Protein AF-A0A971R595-F1 (afdb_monomer_lite)

Structure (mmCIF, N/CA/C/O backbone):
data_AF-A0A971R595-F1
#
_entry.id   AF-A0A971R595-F1
#
loop_
_atom_site.group_PDB
_atom_site.id
_atom_site.type_symbol
_atom_site.label_atom_id
_atom_site.label_alt_id
_atom_site.label_comp_id
_atom_site.label_asym_id
_atom_site.label_entity_id
_atom_site.label_seq_id
_atom_site.pdbx_PDB_ins_code
_atom_site.Cartn_x
_atom_site.Cartn_y
_atom_site.Cartn_z
_atom_site.occupancy
_atom_site.B_iso_or_equiv
_atom_site.auth_seq_id
_atom_site.auth_comp_id
_atom_site.auth_asym_id
_atom_site.auth_atom_id
_atom_site.pdbx_PDB_model_num
ATOM 1 N N . MET A 1 1 ? -8.160 11.676 19.661 1.00 56.72 1 MET A N 1
ATOM 2 C CA . MET A 1 1 ? -8.021 12.496 18.435 1.00 56.72 1 MET A CA 1
ATOM 3 C C . MET A 1 1 ? -9.338 12.434 17.680 1.00 56.72 1 MET A C 1
ATOM 5 O O . MET A 1 1 ? -9.991 11.401 17.758 1.00 56.72 1 MET A O 1
ATOM 9 N N . SER A 1 2 ? -9.765 13.512 17.015 1.00 65.31 2 SER A N 1
ATOM 10 C CA . SER A 1 2 ? -10.946 13.459 16.142 1.00 65.31 2 SER A CA 1
ATOM 11 C C . SER A 1 2 ? -10.647 12.557 14.947 1.00 65.31 2 SER A C 1
ATOM 13 O O . SER A 1 2 ? -9.580 12.691 14.348 1.00 65.31 2 SER A O 1
ATOM 15 N N . ALA A 1 3 ? -11.562 11.652 14.606 1.00 72.38 3 ALA A N 1
ATOM 16 C CA . ALA A 1 3 ? -11.430 10.820 13.415 1.00 72.38 3 ALA A CA 1
ATOM 17 C C . ALA A 1 3 ? -11.305 11.696 12.153 1.00 72.38 3 ALA A C 1
ATOM 19 O O . ALA A 1 3 ? -11.911 12.771 12.084 1.00 72.38 3 ALA A O 1
ATOM 20 N N . PHE A 1 4 ? -10.530 11.248 11.156 1.00 84.38 4 PHE A N 1
ATOM 21 C CA . PHE A 1 4 ? -10.528 11.902 9.846 1.00 84.38 4 PHE A CA 1
ATOM 22 C C . PHE A 1 4 ? -11.950 11.904 9.268 1.00 84.38 4 PHE A C 1
ATOM 24 O O . PHE A 1 4 ? -12.680 10.926 9.455 1.00 84.38 4 PHE A O 1
ATOM 31 N N . PRO A 1 5 ? -12.346 12.955 8.525 1.00 91.81 5 PRO A N 1
ATOM 32 C CA . PRO A 1 5 ? -13.584 12.924 7.764 1.00 91.81 5 PRO A CA 1
ATOM 33 C C . PRO A 1 5 ? -13.628 11.671 6.891 1.00 91.81 5 PRO A C 1
ATOM 35 O O . PRO A 1 5 ? -12.652 11.353 6.208 1.00 91.81 5 PRO A O 1
ATOM 38 N N . SER A 1 6 ? -14.756 10.975 6.900 1.00 93.50 6 SER A N 1
ATOM 39 C CA . SER A 1 6 ? -14.970 9.757 6.128 1.00 93.50 6 SER A CA 1
ATOM 40 C C . SER A 1 6 ? -16.137 9.920 5.159 1.00 93.50 6 SER A C 1
ATOM 42 O O . SER A 1 6 ? -16.874 10.911 5.181 1.00 93.50 6 SER A O 1
ATOM 44 N N . LEU A 1 7 ? -16.255 8.970 4.244 1.00 94.44 7 LEU A N 1
ATOM 45 C CA . LEU A 1 7 ? -17.395 8.805 3.357 1.00 94.44 7 LEU A CA 1
ATOM 46 C C . LEU A 1 7 ? -17.774 7.328 3.329 1.00 94.44 7 LEU A C 1
ATOM 48 O O . LEU A 1 7 ? -16.905 6.469 3.475 1.00 94.44 7 LEU A O 1
ATOM 52 N N . THR A 1 8 ? -19.052 7.042 3.116 1.00 96.19 8 THR A N 1
ATOM 53 C CA . THR A 1 8 ? -19.557 5.673 3.004 1.00 96.19 8 THR A CA 1
ATOM 54 C C . THR A 1 8 ? -20.115 5.469 1.602 1.00 96.19 8 THR A C 1
ATOM 56 O O . THR A 1 8 ? -20.952 6.252 1.159 1.00 96.19 8 THR A O 1
ATOM 59 N N . ILE A 1 9 ? -19.639 4.435 0.907 1.00 93.25 9 ILE A N 1
ATOM 60 C CA . ILE A 1 9 ? -20.123 4.004 -0.413 1.00 93.25 9 ILE A CA 1
ATOM 61 C C . ILE A 1 9 ? -20.521 2.541 -0.281 1.00 93.25 9 ILE A C 1
ATOM 63 O O . ILE A 1 9 ? -19.688 1.734 0.124 1.00 93.25 9 ILE A O 1
ATOM 67 N N . GLU A 1 10 ? -21.776 2.206 -0.592 1.00 94.19 10 GLU A N 1
ATOM 68 C CA . GLU A 1 10 ? -22.277 0.819 -0.595 1.00 94.19 10 GLU A CA 1
ATOM 69 C C . GLU A 1 10 ? -21.894 0.019 0.674 1.00 94.19 10 GLU A C 1
ATOM 71 O O . GLU A 1 10 ? -21.490 -1.138 0.615 1.00 94.19 10 GLU A O 1
ATOM 76 N N . GLY A 1 11 ? -21.963 0.659 1.849 1.00 94.06 11 GLY A N 1
ATOM 77 C CA . GLY A 1 11 ? -21.644 0.034 3.142 1.00 94.06 11 GLY A CA 1
ATOM 78 C C . GLY A 1 11 ? -20.160 0.007 3.532 1.00 94.06 11 GLY A C 1
ATOM 79 O O . GLY A 1 11 ? -19.839 -0.400 4.647 1.00 94.06 11 GLY A O 1
ATOM 80 N N . VAL A 1 12 ? -19.251 0.490 2.681 1.00 94.06 12 VAL A N 1
ATOM 81 C CA . VAL A 1 12 ? -17.818 0.608 2.989 1.00 94.06 12 VAL A CA 1
ATOM 82 C C . VAL A 1 12 ? -17.491 2.042 3.393 1.00 94.06 12 VAL A C 1
ATOM 84 O O . VAL A 1 12 ? -17.644 2.972 2.601 1.00 94.06 12 VAL A O 1
ATOM 87 N N . THR A 1 13 ? -17.022 2.233 4.628 1.00 94.69 13 THR A N 1
ATOM 88 C CA . THR A 1 13 ? -16.602 3.547 5.140 1.00 94.69 13 THR A CA 1
ATOM 89 C C . THR A 1 13 ? -15.106 3.745 4.937 1.00 94.69 13 THR A C 1
ATOM 91 O O . THR A 1 13 ? -14.298 2.987 5.468 1.00 94.69 13 THR A O 1
ATOM 94 N N . ILE A 1 14 ? -14.732 4.795 4.210 1.00 95.19 14 ILE A N 1
ATOM 95 C CA . ILE A 1 14 ? -13.352 5.118 3.836 1.00 95.19 14 ILE A CA 1
ATOM 96 C C . ILE A 1 14 ? -13.003 6.516 4.355 1.00 95.19 14 ILE A C 1
ATOM 98 O O . ILE A 1 14 ? -13.789 7.456 4.214 1.00 95.19 14 ILE A O 1
ATOM 102 N N . SER A 1 15 ? -11.824 6.677 4.955 1.00 95.12 15 SER A N 1
ATOM 103 C CA . SER A 1 15 ? -11.280 7.988 5.307 1.00 95.12 15 SER A CA 1
ATOM 104 C C . SER A 1 15 ? -11.015 8.810 4.042 1.00 95.12 15 SER A C 1
ATOM 106 O O . SER A 1 15 ? -10.466 8.311 3.065 1.00 95.12 15 SER A O 1
ATOM 108 N N . ARG A 1 16 ? -11.350 10.107 4.050 1.00 93.25 16 ARG A N 1
ATOM 109 C CA . ARG A 1 16 ? -11.109 11.005 2.901 1.00 93.25 16 ARG A CA 1
ATOM 110 C C . ARG A 1 16 ? -9.625 11.190 2.567 1.00 93.25 16 ARG A C 1
ATOM 112 O O . ARG A 1 16 ? -9.300 11.683 1.492 1.00 93.25 16 ARG A O 1
ATOM 119 N N . VAL A 1 17 ? -8.741 10.801 3.482 1.00 94.38 17 VAL A N 1
ATOM 120 C CA . VAL A 1 17 ? -7.307 10.630 3.244 1.00 94.38 17 VAL A CA 1
ATOM 121 C C . VAL A 1 17 ? -7.029 9.136 3.133 1.00 94.38 17 VAL A C 1
ATOM 123 O O . VAL A 1 17 ? -7.457 8.376 3.997 1.00 94.38 17 VAL A O 1
ATOM 126 N N . ILE A 1 18 ? -6.295 8.725 2.101 1.00 95.44 18 ILE A N 1
ATOM 127 C CA . ILE A 1 18 ? -5.872 7.337 1.875 1.00 95.44 18 ILE A CA 1
ATOM 128 C C . ILE A 1 18 ? -4.346 7.274 1.805 1.00 95.44 18 ILE A C 1
ATOM 130 O O . ILE A 1 18 ? -3.701 8.207 1.323 1.00 95.44 18 ILE A O 1
ATOM 134 N N . CYS A 1 19 ? -3.753 6.184 2.284 1.00 96.94 19 CYS A N 1
ATOM 135 C CA . CYS A 1 19 ? -2.312 5.978 2.177 1.00 96.94 19 CYS A CA 1
ATOM 136 C C . CYS A 1 19 ? -1.956 5.474 0.768 1.00 96.94 19 CYS A C 1
ATOM 138 O O . CYS A 1 19 ? -2.491 4.462 0.322 1.00 96.94 19 CYS A O 1
ATOM 140 N N . GLY A 1 20 ? -1.070 6.164 0.050 1.00 96.00 20 GLY A N 1
ATOM 141 C CA . GLY A 1 20 ? -0.569 5.711 -1.254 1.00 96.00 20 GLY A CA 1
ATOM 142 C C . GLY A 1 20 ? 0.661 4.807 -1.126 1.00 96.00 20 GLY A C 1
ATOM 143 O O . GLY A 1 20 ? 1.450 4.956 -0.195 1.00 96.00 20 GLY A O 1
ATOM 144 N N . THR A 1 21 ? 0.867 3.899 -2.085 1.00 96.12 21 THR A N 1
ATOM 145 C CA . THR A 1 21 ? 1.908 2.857 -1.974 1.00 96.12 21 THR A CA 1
ATOM 146 C C . THR A 1 21 ? 3.132 3.038 -2.869 1.00 96.12 21 THR A C 1
ATOM 148 O O . THR A 1 21 ? 4.087 2.285 -2.710 1.00 96.12 21 THR A O 1
ATOM 151 N N . ASN A 1 22 ? 3.167 4.004 -3.792 1.00 94.31 22 ASN A N 1
ATOM 152 C CA . ASN A 1 22 ? 4.254 4.094 -4.785 1.00 94.31 22 ASN A CA 1
ATOM 153 C C . ASN A 1 22 ? 5.648 4.167 -4.146 1.00 94.31 22 ASN A C 1
ATOM 155 O O . ASN A 1 22 ? 6.507 3.336 -4.434 1.00 94.31 22 ASN A O 1
ATOM 159 N N . ALA A 1 23 ? 5.853 5.100 -3.212 1.00 92.50 23 ALA A N 1
ATOM 160 C CA . ALA A 1 23 ? 7.131 5.240 -2.515 1.00 92.50 23 ALA A CA 1
ATOM 161 C C . ALA A 1 23 ? 7.491 4.003 -1.669 1.00 92.50 23 ALA A C 1
ATOM 163 O O . ALA A 1 23 ? 8.667 3.680 -1.528 1.00 92.50 23 ALA A O 1
ATOM 164 N N . LEU A 1 24 ? 6.482 3.304 -1.142 1.00 96.75 24 LEU A N 1
ATOM 165 C CA . LEU A 1 24 ? 6.641 2.122 -0.292 1.00 96.75 24 LEU A CA 1
ATOM 166 C C . LEU A 1 24 ? 6.975 0.862 -1.104 1.00 96.75 24 LEU A C 1
ATOM 168 O O . LEU A 1 24 ? 7.639 -0.034 -0.601 1.00 96.75 24 LEU A O 1
ATOM 172 N N . LEU A 1 25 ? 6.539 0.799 -2.363 1.00 95.69 25 LEU A N 1
ATOM 173 C CA . LEU A 1 25 ? 6.798 -0.316 -3.281 1.00 95.69 25 LEU A CA 1
ATOM 174 C C . LEU A 1 25 ? 7.994 -0.058 -4.216 1.00 95.69 25 LEU A C 1
ATOM 176 O 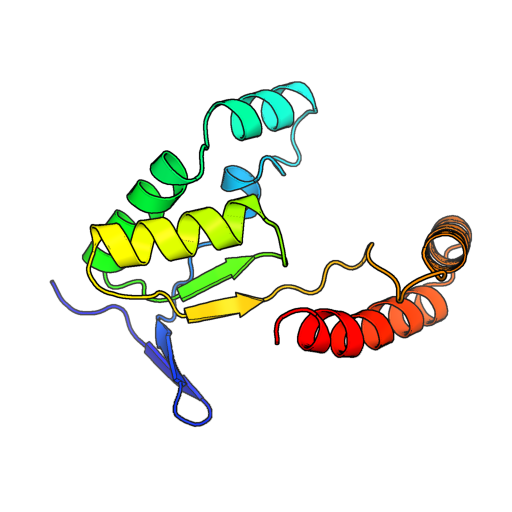O . LEU A 1 25 ? 8.322 -0.886 -5.064 1.00 95.69 25 LEU A O 1
ATOM 180 N N . GLY A 1 26 ? 8.676 1.079 -4.052 1.00 95.06 26 GLY A N 1
ATOM 181 C CA . GLY A 1 26 ? 9.849 1.447 -4.842 1.00 95.06 26 GLY A CA 1
ATOM 182 C C . GLY A 1 26 ? 9.538 1.917 -6.260 1.00 95.06 26 GLY A C 1
ATOM 183 O O . GLY A 1 26 ? 10.322 1.671 -7.172 1.00 95.06 26 GLY A O 1
ATOM 184 N N . TYR A 1 27 ? 8.414 2.612 -6.425 1.00 93.19 27 TYR A N 1
ATOM 185 C CA . TYR A 1 27 ? 8.085 3.420 -7.597 1.00 93.19 27 TYR A CA 1
ATOM 186 C C . TYR A 1 27 ? 8.348 4.895 -7.266 1.00 93.19 27 TYR A C 1
ATOM 188 O O . TYR A 1 27 ? 7.426 5.667 -7.001 1.00 93.19 27 TYR A O 1
ATOM 196 N N . SER A 1 28 ? 9.621 5.290 -7.188 1.00 91.44 28 SER A N 1
ATOM 197 C CA . SER A 1 28 ? 9.994 6.645 -6.762 1.00 91.44 28 SER A CA 1
ATOM 198 C C . SER A 1 28 ? 9.752 7.706 -7.834 1.00 91.44 28 SER A C 1
ATOM 200 O O . SER A 1 28 ? 9.602 8.873 -7.487 1.00 91.44 28 SER A O 1
ATOM 202 N N . HIS A 1 29 ? 9.739 7.317 -9.116 1.00 89.81 29 HIS A N 1
ATOM 203 C CA . HIS A 1 29 ? 9.721 8.222 -10.277 1.00 89.81 29 HIS A CA 1
ATOM 204 C C . HIS A 1 29 ? 10.904 9.209 -10.326 1.00 89.81 29 HIS A C 1
ATOM 206 O O . HIS A 1 29 ? 10.831 10.235 -10.996 1.00 89.81 29 HIS A O 1
ATOM 212 N N . VAL A 1 30 ? 11.999 8.899 -9.622 1.00 93.44 30 VAL A N 1
ATOM 213 C CA . VAL A 1 30 ? 13.213 9.728 -9.590 1.00 93.44 30 VAL A CA 1
ATOM 214 C C . VAL A 1 30 ? 14.376 9.017 -10.272 1.00 93.44 30 VAL A C 1
ATOM 216 O O . VAL A 1 30 ? 14.967 9.558 -11.200 1.00 93.44 30 VAL A O 1
ATOM 219 N N . SER A 1 31 ? 14.741 7.818 -9.809 1.00 95.06 31 SER A N 1
ATOM 220 C CA . SER A 1 31 ? 15.846 7.045 -10.384 1.00 95.06 31 SER A CA 1
ATOM 221 C C . SER A 1 31 ? 15.779 5.570 -9.993 1.00 95.06 31 SER A C 1
ATOM 223 O O . SER A 1 31 ? 15.266 5.221 -8.929 1.00 95.06 31 SER A O 1
ATOM 225 N N . ALA A 1 32 ? 16.401 4.710 -10.805 1.00 95.25 32 ALA A N 1
ATOM 226 C CA . ALA A 1 32 ? 16.495 3.276 -10.528 1.00 95.25 32 ALA A CA 1
ATOM 227 C C . ALA A 1 32 ? 17.198 2.967 -9.192 1.00 95.25 32 ALA A C 1
ATOM 229 O O . ALA A 1 32 ? 16.821 2.029 -8.492 1.00 95.25 32 ALA A O 1
ATOM 230 N N . GLY A 1 33 ? 18.192 3.776 -8.805 1.00 97.62 33 GLY A N 1
ATOM 231 C CA . GLY A 1 33 ? 18.864 3.638 -7.511 1.00 97.62 33 GLY A CA 1
ATOM 232 C C . GLY A 1 33 ? 17.934 3.938 -6.333 1.00 97.62 33 GLY A C 1
ATOM 233 O O . GLY A 1 33 ? 17.935 3.207 -5.345 1.00 97.62 33 GLY A O 1
ATOM 234 N N . ARG A 1 34 ? 17.084 4.968 -6.452 1.00 95.50 34 ARG A N 1
ATOM 235 C CA . ARG A 1 34 ? 16.097 5.306 -5.415 1.00 95.50 34 ARG A CA 1
ATOM 236 C C . ARG A 1 34 ? 14.991 4.258 -5.324 1.00 95.50 34 ARG A C 1
ATOM 238 O O . ARG A 1 34 ? 14.561 3.925 -4.224 1.00 95.50 34 ARG A O 1
ATOM 245 N N . ASP A 1 35 ? 14.582 3.712 -6.462 1.00 95.50 35 ASP A N 1
ATOM 246 C CA . ASP A 1 35 ? 13.640 2.598 -6.538 1.00 95.50 35 ASP A CA 1
ATOM 247 C C . ASP A 1 35 ? 14.192 1.347 -5.836 1.00 95.50 35 ASP A C 1
ATOM 249 O O . ASP A 1 35 ? 13.497 0.725 -5.032 1.00 95.50 35 ASP A O 1
ATOM 253 N N . ALA A 1 36 ? 15.454 0.992 -6.107 1.00 96.75 36 ALA A N 1
ATOM 254 C CA . ALA A 1 36 ? 16.120 -0.153 -5.489 1.00 96.75 36 ALA A CA 1
ATOM 255 C C . ALA A 1 36 ? 16.263 0.025 -3.973 1.00 96.75 36 ALA A C 1
ATOM 257 O O . ALA A 1 36 ? 15.865 -0.860 -3.217 1.00 96.75 36 ALA A O 1
ATOM 258 N N . TRP A 1 37 ? 16.734 1.196 -3.536 1.00 97.50 37 TRP A N 1
ATOM 259 C CA . TRP A 1 37 ? 16.840 1.523 -2.117 1.00 97.50 37 TRP A CA 1
ATOM 260 C C . TRP A 1 37 ? 15.486 1.427 -1.407 1.00 97.50 37 TRP A C 1
ATOM 262 O O . TRP A 1 37 ? 15.390 0.836 -0.335 1.00 97.50 37 TRP A O 1
ATOM 272 N N . ALA A 1 38 ? 14.420 1.962 -2.011 1.00 96.88 38 ALA A N 1
ATOM 273 C CA . ALA A 1 38 ? 13.086 1.906 -1.427 1.00 96.88 38 ALA A CA 1
ATOM 274 C C . ALA A 1 38 ? 12.581 0.461 -1.286 1.00 96.88 38 ALA A C 1
ATOM 276 O O . ALA A 1 38 ? 12.040 0.123 -0.237 1.00 96.88 38 ALA A O 1
ATOM 277 N N . ARG A 1 39 ? 12.807 -0.407 -2.284 1.00 96.00 39 ARG A N 1
ATOM 278 C CA . ARG A 1 39 ? 12.440 -1.835 -2.205 1.00 96.00 39 ARG A CA 1
ATOM 279 C C . ARG A 1 39 ? 13.201 -2.597 -1.121 1.00 96.00 39 ARG A C 1
ATOM 281 O O . ARG A 1 39 ? 12.624 -3.480 -0.493 1.00 96.00 39 ARG A O 1
ATOM 288 N N . GLU A 1 40 ? 14.477 -2.280 -0.917 1.00 97.38 40 GLU A N 1
ATOM 289 C CA . GLU A 1 40 ? 15.296 -2.892 0.135 1.00 97.38 40 GLU A CA 1
ATOM 290 C C . GLU A 1 40 ? 14.894 -2.379 1.525 1.00 97.38 40 GLU A C 1
ATOM 292 O O . GLU A 1 40 ? 14.769 -3.142 2.487 1.00 97.38 40 GLU A O 1
ATOM 297 N N . TYR A 1 41 ? 14.644 -1.074 1.632 1.00 97.88 41 TYR A N 1
ATOM 298 C CA . TYR A 1 41 ? 14.295 -0.441 2.890 1.00 97.88 41 TYR A CA 1
ATOM 299 C C . TYR A 1 41 ? 12.878 -0.809 3.337 1.00 97.88 41 TYR A C 1
ATOM 301 O O . TYR A 1 41 ? 12.705 -1.256 4.470 1.00 97.88 41 TYR A O 1
ATOM 309 N N . PHE A 1 42 ? 11.862 -0.662 2.486 1.00 98.12 42 PHE A N 1
ATOM 310 C CA . PHE A 1 42 ? 10.456 -0.898 2.827 1.00 98.12 42 PHE A CA 1
ATOM 311 C C . PHE A 1 42 ? 10.067 -2.379 2.710 1.00 98.12 42 PHE A C 1
ATOM 313 O O . PHE A 1 42 ? 9.365 -2.813 1.798 1.00 98.12 42 PHE A O 1
ATOM 320 N N . THR A 1 43 ? 10.490 -3.169 3.698 1.00 98.31 43 THR A N 1
ATOM 321 C CA . THR A 1 43 ? 9.962 -4.527 3.908 1.00 98.31 43 THR A CA 1
ATOM 322 C C . THR A 1 43 ? 8.481 -4.488 4.296 1.00 98.31 43 THR A C 1
ATOM 324 O O . THR A 1 43 ? 7.997 -3.465 4.786 1.00 98.31 43 THR A O 1
ATOM 327 N N . ALA A 1 44 ? 7.767 -5.612 4.163 1.00 98.12 44 ALA A N 1
ATOM 328 C CA . ALA A 1 44 ? 6.352 -5.706 4.541 1.00 98.12 44 ALA A CA 1
ATOM 329 C C . ALA A 1 44 ? 6.103 -5.235 5.986 1.00 98.12 44 ALA A C 1
ATOM 331 O O . ALA A 1 44 ? 5.204 -4.441 6.232 1.00 98.12 44 ALA A O 1
ATOM 332 N N . GLN A 1 45 ? 6.979 -5.603 6.926 1.00 98.56 45 GLN A N 1
ATOM 333 C CA . GLN A 1 45 ? 6.896 -5.191 8.333 1.00 98.56 45 GLN A CA 1
ATOM 334 C C . GLN A 1 45 ? 7.117 -3.686 8.520 1.00 98.56 45 GLN A C 1
ATOM 336 O O . GLN A 1 45 ? 6.483 -3.055 9.364 1.00 98.56 45 GLN A O 1
ATOM 341 N N . ARG A 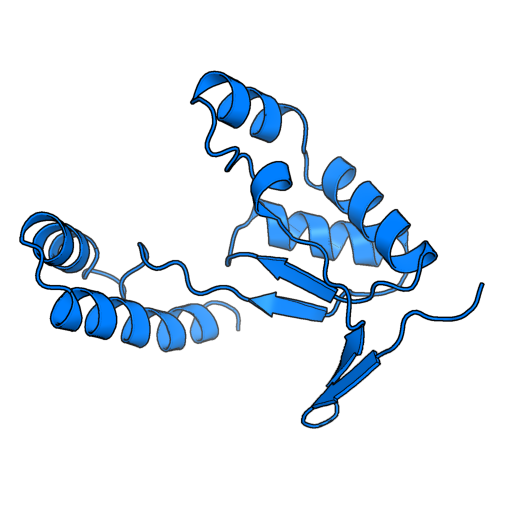1 46 ? 8.020 -3.073 7.746 1.00 98.62 46 ARG A N 1
ATOM 342 C CA . ARG A 1 46 ? 8.237 -1.619 7.800 1.00 98.62 46 ARG A CA 1
ATOM 343 C C . ARG A 1 46 ? 7.056 -0.861 7.213 1.00 98.62 46 ARG A C 1
ATOM 345 O O . ARG A 1 46 ? 6.636 0.124 7.815 1.00 98.62 46 ARG A O 1
ATOM 352 N N . ILE A 1 47 ? 6.510 -1.338 6.097 1.00 98.69 47 ILE A N 1
ATOM 353 C CA . ILE A 1 47 ? 5.282 -0.805 5.500 1.00 98.69 47 ILE A CA 1
ATOM 354 C C . ILE A 1 47 ? 4.129 -0.935 6.501 1.00 98.69 47 ILE A C 1
ATOM 356 O O . ILE A 1 47 ? 3.427 0.042 6.752 1.00 98.69 47 ILE A O 1
ATOM 360 N N . ALA A 1 48 ? 4.003 -2.083 7.165 1.00 98.62 48 ALA A N 1
ATOM 361 C CA . ALA A 1 48 ? 2.949 -2.317 8.137 1.00 98.62 48 ALA A CA 1
ATOM 362 C C . ALA A 1 48 ? 2.988 -1.338 9.318 1.00 98.62 48 ALA A C 1
ATOM 364 O O . ALA A 1 48 ? 1.938 -0.907 9.788 1.00 98.62 48 ALA A O 1
ATOM 365 N N . ARG A 1 49 ? 4.183 -0.919 9.760 1.00 98.56 49 ARG A N 1
ATOM 366 C CA . ARG A 1 49 ? 4.338 0.142 10.773 1.00 98.56 49 ARG A CA 1
ATOM 367 C C . ARG A 1 49 ? 3.900 1.518 10.271 1.00 98.56 49 ARG A C 1
ATOM 369 O O . ARG A 1 49 ? 3.336 2.284 11.046 1.00 98.56 49 ARG A O 1
ATOM 376 N N . VAL A 1 50 ? 4.138 1.836 8.995 1.00 98.38 50 VAL A N 1
ATOM 377 C CA . VAL A 1 50 ? 3.615 3.070 8.376 1.00 98.38 50 VAL A CA 1
ATOM 378 C C . VAL A 1 50 ? 2.088 3.038 8.384 1.00 98.38 50 VAL A C 1
ATOM 380 O O . VAL A 1 50 ? 1.455 3.986 8.840 1.00 98.38 50 VAL A O 1
ATOM 383 N N . PHE A 1 51 ? 1.500 1.927 7.952 1.00 98.44 51 PHE A N 1
ATOM 384 C CA . PHE A 1 51 ? 0.053 1.726 7.926 1.00 98.44 51 PHE A CA 1
ATOM 385 C C . PHE A 1 51 ? -0.581 1.741 9.319 1.00 98.44 51 PHE A C 1
ATOM 387 O O . PHE A 1 51 ? -1.602 2.394 9.509 1.00 98.44 51 PHE A O 1
ATOM 394 N N . ALA A 1 52 ? 0.047 1.115 10.314 1.00 98.12 52 ALA A N 1
ATOM 395 C CA . ALA A 1 52 ? -0.402 1.188 11.701 1.00 98.12 52 ALA A CA 1
ATOM 396 C C . ALA A 1 52 ? -0.416 2.634 12.206 1.00 98.12 52 ALA A C 1
ATOM 398 O O . ALA A 1 52 ? -1.408 3.084 12.776 1.00 98.12 52 ALA A O 1
ATOM 399 N N . ARG A 1 53 ? 0.630 3.411 11.896 1.00 97.31 53 ARG A N 1
ATOM 400 C CA . ARG A 1 53 ? 0.648 4.836 12.229 1.00 97.31 53 ARG A CA 1
ATOM 401 C C . ARG A 1 53 ? -0.446 5.617 11.496 1.00 97.31 53 ARG A C 1
ATOM 403 O O . ARG A 1 53 ? -1.032 6.525 12.075 1.00 97.31 53 ARG A O 1
ATOM 410 N N . CYS A 1 54 ? -0.754 5.272 10.247 1.00 96.12 54 CYS A N 1
ATOM 411 C CA . CYS A 1 54 ? -1.898 5.836 9.530 1.00 96.12 54 CYS A CA 1
ATOM 412 C C . CYS A 1 54 ? -3.225 5.534 10.251 1.00 96.12 54 CYS A C 1
ATOM 414 O O . CYS A 1 54 ? -4.011 6.460 10.455 1.00 96.12 54 CYS A O 1
ATOM 416 N N . GLN A 1 55 ? -3.444 4.295 10.704 1.00 95.62 55 GLN A N 1
ATOM 417 C CA . GLN A 1 55 ? -4.640 3.915 11.469 1.00 95.62 55 GLN A CA 1
ATOM 418 C C . GLN A 1 55 ? -4.754 4.678 12.791 1.00 95.62 55 GLN A C 1
ATOM 420 O O . GLN A 1 55 ? -5.821 5.206 13.093 1.00 95.62 55 GLN A O 1
ATOM 425 N N . GLU A 1 56 ? -3.654 4.824 13.537 1.00 94.69 56 GLU A N 1
ATOM 426 C CA . GLU A 1 56 ? -3.612 5.629 14.769 1.00 94.69 56 GLU A CA 1
ATOM 427 C C . GLU A 1 56 ? -4.028 7.089 14.531 1.00 94.69 56 GLU A C 1
ATOM 429 O O . GLU A 1 56 ? -4.625 7.726 15.400 1.00 94.69 56 GLU A O 1
ATOM 434 N N . LEU A 1 57 ? -3.723 7.626 13.346 1.00 93.25 57 LEU A N 1
ATOM 435 C CA . LEU A 1 57 ? -4.119 8.971 12.933 1.00 93.25 57 LEU A CA 1
ATOM 436 C C . LEU A 1 57 ? -5.557 9.031 12.386 1.00 93.25 57 LEU A C 1
ATOM 438 O O . LEU A 1 57 ? -6.057 10.127 12.151 1.00 93.25 57 LEU A O 1
ATOM 442 N N . GLY A 1 58 ? -6.233 7.893 12.206 1.00 93.44 58 GLY A N 1
ATOM 443 C CA . GLY A 1 58 ? -7.607 7.787 11.707 1.00 93.44 58 GLY A CA 1
ATOM 444 C C . GLY A 1 58 ? -7.735 7.526 10.201 1.00 93.44 58 GLY A C 1
ATOM 445 O O . GLY A 1 58 ? -8.830 7.666 9.658 1.00 93.44 58 GLY A O 1
ATOM 446 N N . VAL A 1 59 ? -6.643 7.182 9.512 1.00 95.88 59 VAL A N 1
ATOM 447 C CA . VAL A 1 59 ? -6.661 6.751 8.104 1.00 95.88 59 VAL A CA 1
ATOM 448 C C . VAL A 1 59 ? -6.900 5.248 8.053 1.00 95.88 59 VAL A C 1
ATOM 450 O O . VAL A 1 59 ? -6.079 4.476 8.542 1.00 95.88 59 VAL A O 1
ATOM 453 N N . ASN A 1 60 ? -7.999 4.820 7.436 1.00 95.69 60 ASN A N 1
ATOM 454 C CA . ASN A 1 60 ? -8.397 3.410 7.421 1.00 95.69 60 ASN A CA 1
ATOM 455 C C . ASN A 1 60 ? -8.208 2.723 6.064 1.00 95.69 60 ASN A C 1
ATOM 457 O O . ASN A 1 60 ? -8.514 1.538 5.945 1.00 95.69 60 ASN A O 1
ATOM 461 N N . ALA A 1 61 ? -7.727 3.443 5.049 1.00 96.56 61 ALA A N 1
ATOM 462 C CA . ALA A 1 61 ? -7.626 2.927 3.693 1.00 96.56 61 ALA A CA 1
ATOM 463 C C . ALA A 1 61 ? -6.252 3.144 3.058 1.00 96.56 61 ALA A C 1
ATOM 465 O O . ALA A 1 61 ? -5.570 4.145 3.305 1.00 96.56 61 ALA A O 1
ATOM 466 N N . VAL A 1 62 ? -5.876 2.197 2.202 1.00 97.31 62 VAL A N 1
ATOM 467 C CA . VAL A 1 62 ? -4.674 2.224 1.368 1.00 97.31 62 VAL A CA 1
ATOM 468 C C . VAL A 1 62 ? -5.066 2.105 -0.103 1.00 97.31 62 VAL A C 1
ATOM 470 O O . VAL A 1 62 ? -6.032 1.424 -0.437 1.00 97.31 62 VAL A O 1
ATOM 473 N N . MET A 1 63 ? -4.306 2.739 -0.990 1.00 95.62 63 MET A N 1
ATOM 474 C CA . MET A 1 63 ? -4.458 2.625 -2.437 1.00 95.62 63 MET A CA 1
ATOM 475 C C . MET A 1 63 ? -3.172 2.100 -3.058 1.00 95.62 63 MET A C 1
ATOM 477 O O . MET A 1 63 ? -2.111 2.707 -2.899 1.00 95.62 63 MET A O 1
ATOM 481 N N . GLY A 1 64 ? -3.275 0.994 -3.790 1.00 92.31 64 GLY A N 1
ATOM 482 C CA . GLY A 1 64 ? -2.114 0.360 -4.405 1.00 92.31 64 GLY A CA 1
ATOM 483 C C . GLY A 1 64 ? -2.455 -0.834 -5.295 1.00 92.31 64 GLY A C 1
ATOM 484 O O . GLY A 1 64 ? -3.591 -1.312 -5.262 1.00 92.31 64 GLY A O 1
ATOM 485 N N . PRO A 1 65 ? -1.488 -1.311 -6.096 1.00 88.31 65 PRO A N 1
ATOM 486 C CA . PRO A 1 65 ? -1.704 -2.385 -7.059 1.00 88.31 65 PRO A CA 1
ATOM 487 C C . PRO A 1 65 ? -1.764 -3.747 -6.373 1.00 88.31 65 PRO A C 1
ATOM 489 O O . PRO A 1 65 ? -1.270 -3.910 -5.257 1.00 88.31 65 PRO A O 1
ATOM 492 N N . LEU A 1 66 ? -2.284 -4.755 -7.076 1.00 83.75 66 LEU A N 1
ATOM 493 C CA . LEU A 1 66 ? -2.166 -6.153 -6.657 1.00 83.75 66 LEU A CA 1
ATOM 494 C C . LEU A 1 66 ? -0.689 -6.582 -6.677 1.00 83.75 66 LEU A C 1
ATOM 496 O O . LEU A 1 66 ? -0.141 -6.958 -7.714 1.00 83.75 66 LEU A O 1
ATOM 500 N N . HIS A 1 67 ? -0.025 -6.488 -5.529 1.00 85.62 67 HIS A N 1
ATOM 501 C CA . HIS A 1 67 ? 1.408 -6.724 -5.379 1.00 85.62 67 HIS A CA 1
ATOM 502 C C . HIS A 1 67 ? 1.667 -7.532 -4.105 1.00 85.62 67 HIS A C 1
ATOM 504 O O . HIS A 1 67 ? 1.193 -7.151 -3.037 1.00 85.62 67 HIS A O 1
ATOM 510 N N . SER A 1 68 ? 2.473 -8.596 -4.190 1.00 87.06 68 SER A N 1
ATOM 511 C CA . SER A 1 68 ? 2.745 -9.512 -3.064 1.00 87.06 68 SER A CA 1
ATOM 512 C C . SER A 1 68 ? 3.202 -8.778 -1.802 1.00 87.06 68 SER A C 1
ATOM 514 O O . SER A 1 68 ? 2.593 -8.911 -0.750 1.00 87.06 68 SER A O 1
ATOM 516 N N . ARG A 1 69 ? 4.192 -7.885 -1.936 1.00 93.62 69 ARG A N 1
ATOM 517 C CA . ARG A 1 69 ? 4.663 -7.019 -0.838 1.00 93.62 69 ARG A CA 1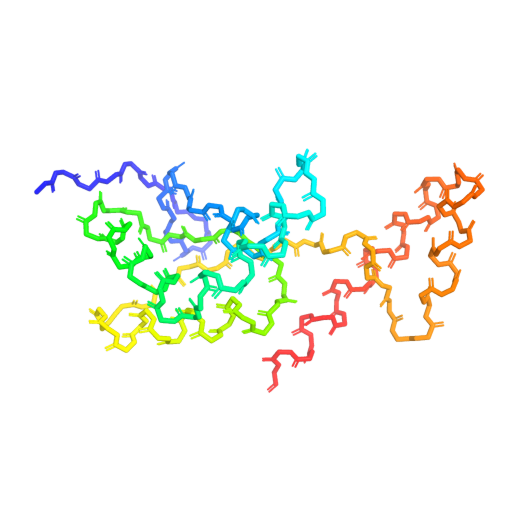
ATOM 518 C C . ARG A 1 69 ? 3.550 -6.202 -0.163 1.00 93.62 69 ARG A C 1
ATOM 520 O O . ARG A 1 69 ? 3.634 -5.978 1.039 1.00 93.62 69 ARG A O 1
ATOM 527 N N . LEU A 1 70 ? 2.559 -5.716 -0.919 1.00 95.19 70 LEU A N 1
ATOM 528 C CA . LEU A 1 70 ? 1.448 -4.941 -0.360 1.00 95.19 70 LEU A CA 1
ATOM 529 C C . LEU A 1 70 ? 0.470 -5.850 0.388 1.00 95.19 70 LEU A C 1
ATOM 531 O O . LEU A 1 70 ? 0.064 -5.493 1.488 1.00 95.19 70 LEU A O 1
ATOM 535 N N . ALA A 1 71 ? 0.143 -7.014 -0.179 1.00 93.56 71 ALA A N 1
ATOM 536 C CA . ALA A 1 71 ? -0.693 -8.014 0.483 1.00 93.56 71 ALA A CA 1
ATOM 537 C C . ALA A 1 71 ? -0.068 -8.457 1.819 1.00 93.56 71 ALA A C 1
ATOM 539 O O . ALA A 1 71 ? -0.697 -8.321 2.863 1.00 93.56 71 ALA A O 1
ATOM 540 N N . GLU A 1 72 ? 1.217 -8.829 1.811 1.00 96.94 72 GLU A N 1
ATOM 541 C CA . GLU A 1 72 ? 1.966 -9.172 3.029 1.00 96.94 72 GLU A CA 1
ATOM 542 C C . GLU A 1 72 ? 1.959 -8.034 4.063 1.00 96.94 72 GLU A C 1
ATOM 544 O O . GLU A 1 72 ? 1.849 -8.274 5.264 1.00 96.94 72 GLU A O 1
ATOM 549 N N . ALA A 1 73 ? 2.100 -6.781 3.618 1.00 98.31 73 ALA A N 1
ATOM 550 C CA . ALA A 1 73 ? 2.093 -5.632 4.516 1.00 98.31 73 ALA A CA 1
ATOM 551 C C . ALA A 1 73 ? 0.711 -5.375 5.133 1.00 98.31 73 ALA A C 1
ATOM 553 O O . ALA A 1 73 ? 0.643 -4.988 6.295 1.00 98.31 73 ALA A O 1
ATOM 554 N N . LEU A 1 74 ? -0.373 -5.589 4.381 1.00 97.94 74 LEU A N 1
ATOM 555 C CA . LEU A 1 74 ? -1.747 -5.476 4.874 1.00 97.94 74 LEU A CA 1
ATOM 556 C C . LEU A 1 74 ? -2.052 -6.533 5.940 1.00 97.94 74 LEU A C 1
ATOM 558 O O . LEU A 1 74 ? -2.590 -6.186 6.994 1.00 97.94 74 LEU A O 1
ATOM 562 N N . ASP A 1 75 ? -1.647 -7.781 5.702 1.00 97.94 75 ASP A N 1
ATOM 563 C CA . ASP A 1 75 ? -1.785 -8.871 6.674 1.00 97.94 75 ASP A CA 1
ATOM 564 C C . ASP A 1 75 ? -0.994 -8.573 7.953 1.00 97.94 75 ASP A C 1
ATOM 566 O O . ASP A 1 75 ? -1.505 -8.687 9.069 1.00 97.94 75 ASP A O 1
ATOM 570 N N . GLU A 1 76 ? 0.249 -8.111 7.801 1.00 98.50 76 GLU A N 1
ATOM 571 C CA . GLU A 1 76 ? 1.103 -7.747 8.929 1.00 98.50 76 GLU A CA 1
ATOM 572 C C . GLU A 1 76 ? 0.563 -6.531 9.694 1.00 98.50 76 GLU A C 1
ATOM 574 O O . GLU A 1 76 ? 0.654 -6.483 10.922 1.00 98.50 76 GLU A O 1
ATOM 579 N N . THR A 1 77 ? -0.049 -5.563 9.007 1.00 98.56 77 THR A N 1
ATOM 580 C CA . THR A 1 77 ? -0.759 -4.457 9.657 1.00 98.56 77 THR A CA 1
ATOM 581 C C . THR A 1 77 ? -1.927 -4.970 10.483 1.00 98.56 77 THR A C 1
ATOM 583 O O . THR A 1 77 ? -2.027 -4.603 11.651 1.00 98.56 77 THR A O 1
ATOM 586 N N . ALA A 1 78 ? -2.776 -5.832 9.918 1.00 98.12 78 ALA A N 1
ATOM 587 C CA . ALA A 1 78 ? -3.909 -6.398 10.641 1.00 98.12 78 ALA A CA 1
ATOM 588 C C . ALA A 1 78 ? -3.449 -7.188 11.876 1.00 98.12 78 ALA A C 1
ATOM 590 O O . ALA A 1 78 ? -4.044 -7.060 12.945 1.00 98.12 78 ALA A O 1
ATOM 591 N N . ARG A 1 79 ? -2.342 -7.935 11.769 1.00 98.25 79 ARG A N 1
ATOM 592 C CA . ARG A 1 79 ? -1.716 -8.633 12.901 1.00 98.25 79 ARG A CA 1
ATOM 593 C C . ARG A 1 79 ? -1.194 -7.669 13.970 1.00 98.25 79 ARG A C 1
ATOM 595 O O . ARG A 1 79 ? -1.296 -7.964 15.157 1.00 98.25 79 ARG A O 1
ATOM 602 N N . LEU A 1 80 ? -0.612 -6.542 13.558 1.00 98.12 80 LEU A N 1
ATOM 603 C CA . LEU A 1 80 ? -0.008 -5.555 14.454 1.00 98.12 80 LEU A CA 1
ATOM 604 C C . LEU A 1 80 ? -1.053 -4.705 15.191 1.00 98.12 80 LEU A C 1
ATOM 606 O O . LEU A 1 80 ? -0.857 -4.398 16.364 1.00 98.12 80 LEU A O 1
ATOM 610 N N . THR A 1 81 ? -2.135 -4.307 14.517 1.00 97.56 81 THR A N 1
ATOM 611 C CA . THR A 1 81 ? -3.135 -3.368 15.061 1.00 97.56 81 THR A CA 1
ATOM 612 C C . THR A 1 81 ? -4.432 -4.038 15.506 1.00 97.56 81 THR A C 1
ATOM 614 O O . THR A 1 81 ? -5.236 -3.417 16.199 1.00 97.56 81 THR A O 1
ATOM 617 N N . GLY A 1 82 ? -4.667 -5.287 15.098 1.00 97.81 82 GLY A N 1
ATOM 618 C CA . GLY A 1 82 ? -5.959 -5.958 15.243 1.00 97.81 82 GLY A CA 1
ATOM 619 C C . GLY A 1 82 ? -7.037 -5.426 14.290 1.00 97.81 82 GLY A C 1
ATOM 620 O O . GLY A 1 82 ? -8.205 -5.778 14.444 1.00 97.81 82 GLY A O 1
ATOM 621 N N . GLN A 1 83 ? -6.678 -4.567 13.327 1.00 95.94 83 GLN A N 1
ATOM 622 C CA . GLN A 1 83 ? -7.611 -3.924 12.401 1.00 95.94 83 GLN A CA 1
ATOM 623 C C . GLN A 1 83 ? -7.086 -3.958 10.961 1.00 95.94 83 GLN A C 1
ATOM 625 O O . GLN A 1 83 ? -6.000 -3.461 10.649 1.00 95.94 83 GLN A O 1
ATOM 630 N N . ALA A 1 84 ? -7.893 -4.519 10.061 1.00 95.94 84 ALA A N 1
ATOM 631 C CA . ALA A 1 84 ? -7.617 -4.493 8.632 1.00 95.94 84 ALA A CA 1
ATOM 632 C C . ALA A 1 84 ? -7.847 -3.090 8.050 1.00 95.94 84 ALA A C 1
ATOM 634 O O . ALA A 1 84 ? -8.742 -2.359 8.479 1.00 95.94 84 ALA A O 1
ATOM 635 N N . MET A 1 85 ? -7.060 -2.734 7.034 1.00 96.31 85 MET A N 1
ATOM 636 C CA . MET A 1 85 ? -7.310 -1.539 6.226 1.00 96.31 85 MET A CA 1
ATOM 637 C C . MET A 1 85 ? -8.188 -1.877 5.025 1.00 96.31 85 MET A C 1
ATOM 639 O O . MET A 1 85 ? -8.085 -2.960 4.452 1.00 96.31 85 MET A O 1
ATOM 643 N N . VAL A 1 86 ? -8.997 -0.914 4.587 1.00 96.44 86 VAL A N 1
ATOM 644 C CA . VAL A 1 86 ? -9.683 -0.998 3.296 1.00 96.44 86 VAL A CA 1
ATOM 645 C C . VAL A 1 86 ? -8.649 -0.831 2.187 1.00 96.44 86 VAL A C 1
ATOM 647 O O . VAL A 1 86 ? -7.954 0.184 2.120 1.00 96.44 86 VAL A O 1
ATOM 650 N N . TRP A 1 87 ? -8.555 -1.809 1.293 1.00 94.88 87 TRP A N 1
ATOM 651 C CA . TRP A 1 87 ? -7.666 -1.728 0.144 1.00 94.88 87 TRP A CA 1
ATOM 652 C C . TRP A 1 87 ? -8.424 -1.283 -1.107 1.00 94.88 87 TRP A C 1
ATOM 654 O O . TRP A 1 87 ? -9.251 -2.003 -1.662 1.00 94.88 87 TRP A O 1
ATOM 664 N N . VAL A 1 88 ? -8.111 -0.073 -1.564 1.00 92.75 88 VAL A N 1
ATOM 665 C CA . VAL A 1 88 ? -8.551 0.473 -2.847 1.00 92.75 88 VAL A CA 1
ATOM 666 C C . VAL A 1 88 ? -7.563 0.014 -3.918 1.00 92.75 88 VAL A C 1
ATOM 668 O O . VAL A 1 88 ? -6.507 0.620 -4.125 1.00 92.75 88 VAL A O 1
ATOM 671 N N . ALA A 1 89 ? -7.878 -1.106 -4.563 1.00 88.00 89 ALA A N 1
ATOM 672 C CA . ALA A 1 89 ? -7.007 -1.703 -5.565 1.00 88.00 89 ALA A CA 1
ATOM 673 C C . ALA A 1 89 ? -6.838 -0.782 -6.782 1.00 88.00 89 ALA A C 1
ATOM 675 O O . ALA A 1 89 ? -7.811 -0.268 -7.339 1.00 88.00 89 ALA A O 1
ATOM 676 N N . THR A 1 90 ? -5.591 -0.587 -7.214 1.00 83.75 90 THR A N 1
ATOM 677 C CA . THR A 1 90 ? -5.294 0.101 -8.470 1.00 83.75 90 THR A CA 1
A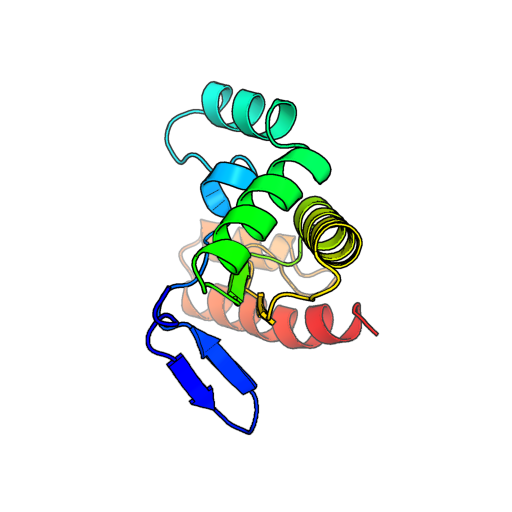TOM 678 C C . THR A 1 90 ? -5.118 -0.893 -9.597 1.00 83.75 90 THR A C 1
ATOM 680 O O . THR A 1 90 ? -4.549 -1.976 -9.452 1.00 83.75 90 THR A O 1
ATOM 683 N N . THR A 1 91 ? -5.602 -0.486 -10.760 1.00 68.62 91 THR A N 1
ATOM 684 C CA . THR A 1 91 ? -5.477 -1.247 -11.990 1.00 68.62 91 THR A CA 1
ATOM 685 C C . THR A 1 91 ? -4.056 -1.058 -12.512 1.00 68.62 91 THR A C 1
ATOM 687 O O . THR A 1 91 ? -3.667 0.064 -12.847 1.00 68.62 91 THR A O 1
ATOM 690 N N . ALA A 1 92 ? -3.258 -2.120 -12.573 1.00 61.53 92 ALA A N 1
ATOM 691 C CA . ALA A 1 92 ? -1.952 -2.051 -13.212 1.00 61.53 92 ALA A CA 1
ATOM 692 C C . ALA A 1 92 ? -2.168 -1.937 -14.726 1.00 61.53 92 ALA A C 1
ATOM 694 O O . ALA A 1 92 ? -2.568 -2.899 -15.377 1.00 61.53 92 ALA A O 1
ATOM 695 N N . ALA A 1 93 ? -1.959 -0.745 -15.292 1.00 53.00 93 ALA A N 1
ATOM 696 C CA . ALA A 1 93 ? -2.188 -0.512 -16.717 1.00 53.00 93 ALA A CA 1
ATOM 697 C C . ALA A 1 93 ? -1.286 -1.395 -17.601 1.00 53.00 93 ALA A C 1
ATOM 699 O O . ALA A 1 93 ? -1.544 -1.548 -18.787 1.00 53.00 93 ALA A O 1
ATOM 700 N N . ASP A 1 94 ? -0.178 -1.904 -17.065 1.00 55.09 94 ASP A N 1
ATOM 701 C CA . ASP A 1 94 ? 0.795 -2.784 -17.716 1.00 55.09 94 ASP A CA 1
ATOM 702 C C . ASP A 1 94 ? 0.517 -4.280 -17.523 1.00 55.09 94 ASP A C 1
ATOM 704 O O . ASP A 1 94 ? 1.251 -5.100 -18.072 1.00 55.09 94 ASP A O 1
ATOM 708 N N . ARG A 1 95 ? -0.545 -4.646 -16.797 1.00 57.09 95 ARG A N 1
ATOM 709 C CA . ARG A 1 95 ? -1.029 -6.025 -16.745 1.00 57.09 95 ARG A CA 1
ATOM 710 C C . ARG A 1 95 ? -2.099 -6.252 -17.802 1.00 57.09 95 ARG A C 1
ATOM 712 O O . ARG A 1 95 ? -3.014 -5.448 -17.984 1.00 57.09 95 ARG A O 1
ATOM 719 N N . ALA A 1 96 ? -1.940 -7.360 -18.508 1.00 62.22 96 ALA A N 1
ATOM 720 C CA . ALA A 1 96 ? -2.880 -7.870 -19.487 1.00 62.22 96 ALA A CA 1
ATOM 721 C C . ALA A 1 96 ? -3.505 -9.167 -18.944 1.00 62.22 96 ALA A C 1
ATOM 723 O O . ALA A 1 96 ? -2.930 -9.773 -18.035 1.00 62.22 96 ALA A O 1
ATOM 724 N N . PRO A 1 97 ? -4.653 -9.617 -19.479 1.00 67.12 97 PRO A N 1
ATOM 725 C CA . PRO A 1 97 ? -5.110 -10.993 -19.292 1.00 67.12 97 PRO A CA 1
ATOM 726 C C . PRO A 1 97 ? -3.985 -11.994 -19.587 1.00 67.12 97 PRO A C 1
ATOM 728 O O . PRO A 1 97 ? -3.060 -11.688 -20.352 1.00 67.12 97 PRO A O 1
ATOM 731 N N . ALA A 1 98 ? -4.062 -13.194 -19.012 1.00 66.81 98 ALA A N 1
ATOM 732 C CA . ALA A 1 98 ? -3.080 -14.245 -19.271 1.00 66.81 98 ALA A CA 1
ATOM 733 C C . ALA A 1 98 ? -2.858 -14.428 -20.789 1.00 66.81 98 ALA A C 1
ATOM 735 O O . ALA A 1 98 ? -3.806 -14.561 -21.561 1.00 66.81 98 ALA A O 1
ATOM 736 N N . GLY A 1 99 ? -1.595 -14.377 -21.229 1.00 72.81 99 GLY A N 1
ATOM 737 C CA . GLY A 1 99 ? -1.221 -14.495 -22.645 1.00 72.81 99 GLY A CA 1
ATOM 738 C C . GLY A 1 99 ? -1.370 -13.224 -23.497 1.00 72.81 99 GLY A C 1
ATOM 739 O O . GLY A 1 99 ? -1.049 -13.266 -24.679 1.00 72.81 99 GLY A O 1
ATOM 740 N N . GLN A 1 100 ? -1.804 -12.089 -22.938 1.00 79.44 100 GLN A N 1
ATOM 741 C CA . GLN A 1 100 ? -1.985 -10.836 -23.693 1.00 79.44 100 GLN A CA 1
ATOM 742 C C . GLN A 1 100 ? -0.921 -9.763 -23.417 1.00 79.44 100 GLN A C 1
ATOM 744 O O . GLN A 1 100 ? -1.042 -8.633 -23.895 1.00 79.44 100 GLN A O 1
ATOM 749 N N . LEU A 1 101 ? 0.131 -10.088 -22.659 1.00 78.56 101 LEU A N 1
ATOM 750 C CA . LEU A 1 101 ? 1.163 -9.115 -22.288 1.00 78.56 101 LEU A CA 1
ATOM 751 C C . LEU A 1 101 ? 1.883 -8.544 -23.520 1.00 78.56 101 LEU A C 1
ATOM 753 O O . LEU A 1 101 ? 2.039 -7.328 -23.621 1.00 78.56 101 LEU A O 1
ATOM 757 N N . ASP A 1 102 ? 2.235 -9.396 -24.484 1.00 84.75 102 ASP A N 1
ATOM 758 C CA . ASP A 1 102 ? 2.907 -8.977 -25.719 1.00 84.75 102 ASP A CA 1
ATOM 759 C C . ASP A 1 102 ? 2.005 -8.082 -26.580 1.00 84.75 102 ASP A C 1
ATOM 761 O O . ASP A 1 102 ? 2.452 -7.069 -27.120 1.00 84.75 102 ASP A O 1
ATOM 765 N N . ALA A 1 103 ? 0.709 -8.403 -26.652 1.00 84.62 103 ALA A N 1
ATOM 766 C CA . ALA A 1 103 ? -0.279 -7.598 -27.369 1.00 84.62 103 ALA A CA 1
ATOM 767 C C . ALA A 1 103 ? -0.446 -6.209 -26.729 1.00 84.62 103 ALA A C 1
ATOM 769 O O . ALA A 1 103 ? -0.441 -5.195 -27.430 1.00 84.62 103 ALA A O 1
ATOM 770 N N . LEU A 1 104 ? -0.509 -6.146 -25.393 1.00 82.31 104 LEU A N 1
ATOM 771 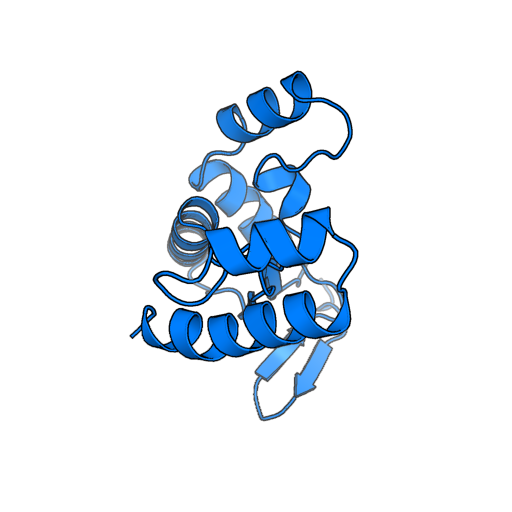C CA . LE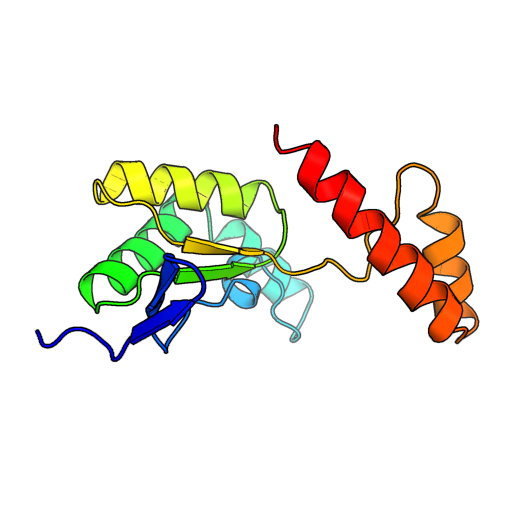U A 1 104 ? -0.563 -4.889 -24.647 1.00 82.31 104 LEU A CA 1
ATOM 772 C C . LEU A 1 104 ? 0.696 -4.039 -24.875 1.00 82.31 104 LEU A C 1
ATOM 774 O O . LEU A 1 104 ? 0.599 -2.831 -25.107 1.00 82.31 104 LEU A O 1
ATOM 778 N N . GLN A 1 105 ? 1.879 -4.655 -24.820 1.00 82.38 105 GLN A N 1
ATOM 779 C CA . GLN A 1 105 ? 3.149 -3.967 -25.062 1.00 82.38 105 GLN A CA 1
ATOM 780 C C . GLN A 1 105 ? 3.244 -3.443 -26.500 1.00 82.38 105 GLN A C 1
ATOM 782 O O . GLN A 1 105 ? 3.618 -2.286 -26.700 1.00 82.38 105 GLN A O 1
ATOM 787 N N . ALA A 1 106 ? 2.838 -4.241 -27.490 1.00 87.50 106 ALA A N 1
ATOM 788 C CA . ALA A 1 106 ? 2.820 -3.840 -28.893 1.00 87.50 106 ALA A CA 1
ATOM 789 C C . ALA A 1 106 ? 1.842 -2.684 -29.160 1.00 87.50 106 ALA A C 1
ATOM 791 O O . ALA A 1 106 ? 2.189 -1.735 -29.866 1.00 87.50 106 ALA A O 1
ATOM 792 N N . ALA A 1 107 ? 0.639 -2.721 -28.575 1.00 87.00 107 ALA A N 1
ATOM 793 C CA . ALA A 1 107 ? -0.341 -1.641 -28.691 1.00 87.00 107 ALA A CA 1
ATOM 794 C C . ALA A 1 107 ? 0.192 -0.323 -28.111 1.00 87.00 107 ALA A C 1
ATOM 796 O O . ALA A 1 107 ? 0.080 0.729 -28.743 1.00 87.00 107 ALA A O 1
ATOM 797 N N . ARG A 1 108 ? 0.850 -0.385 -26.947 1.00 82.62 108 ARG A N 1
ATOM 798 C CA . ARG A 1 108 ? 1.494 0.774 -26.312 1.00 82.62 108 ARG A CA 1
ATOM 799 C C . ARG A 1 108 ? 2.642 1.333 -27.142 1.00 82.62 108 ARG A C 1
ATOM 801 O O . ARG A 1 108 ? 2.684 2.540 -27.364 1.00 82.62 108 ARG A O 1
ATOM 808 N N . ALA A 1 109 ? 3.538 0.471 -27.622 1.00 85.94 109 ALA A N 1
ATOM 809 C CA . ALA A 1 109 ? 4.671 0.877 -28.452 1.00 85.94 109 ALA A CA 1
ATOM 810 C C . ALA A 1 109 ? 4.219 1.558 -29.755 1.00 85.94 109 ALA A C 1
ATOM 812 O O . ALA A 1 109 ? 4.876 2.476 -30.235 1.00 85.94 109 ALA A O 1
ATOM 813 N N . ALA A 1 110 ? 3.072 1.144 -30.296 1.00 91.00 110 ALA A N 1
ATOM 814 C CA . ALA A 1 110 ? 2.474 1.722 -31.494 1.00 91.00 110 ALA A CA 1
ATOM 815 C C . ALA A 1 110 ? 1.531 2.914 -31.231 1.00 91.00 110 ALA A C 1
ATOM 817 O O . ALA A 1 110 ? 0.916 3.411 -32.173 1.00 91.00 110 ALA A O 1
ATOM 818 N N . GLY A 1 111 ? 1.364 3.356 -29.978 1.00 87.88 111 GLY A N 1
ATOM 819 C CA . GLY A 1 111 ? 0.480 4.474 -29.628 1.00 87.88 111 GLY A CA 1
ATOM 820 C C . GLY A 1 111 ? -1.021 4.193 -29.790 1.00 87.88 111 GLY A C 1
ATOM 821 O O . GLY A 1 111 ? -1.814 5.131 -29.846 1.00 87.88 111 GLY A O 1
ATOM 822 N N . ARG A 1 112 ? -1.441 2.923 -29.851 1.00 89.31 112 ARG A N 1
ATOM 823 C CA . ARG A 1 112 ? -2.854 2.519 -29.975 1.00 89.31 112 ARG A CA 1
ATOM 824 C C . ARG A 1 112 ? -3.531 2.518 -28.602 1.00 89.31 112 ARG A C 1
ATOM 826 O O . ARG A 1 112 ? -3.734 1.475 -27.983 1.00 89.31 112 ARG A O 1
ATOM 833 N N . VAL A 1 113 ? -3.832 3.719 -28.107 1.00 82.12 113 VAL A N 1
ATOM 834 C CA . VAL A 1 113 ? -4.303 3.964 -26.730 1.00 82.12 113 VAL A CA 1
ATOM 835 C C . VAL A 1 113 ? -5.618 3.243 -26.414 1.00 82.12 113 VAL A C 1
ATOM 837 O O . VAL A 1 113 ? -5.737 2.649 -25.341 1.00 82.12 113 VAL A O 1
ATOM 840 N N . ASP A 1 114 ? -6.582 3.247 -27.335 1.00 83.56 114 ASP A N 1
ATOM 841 C CA . ASP A 1 114 ? -7.892 2.618 -27.113 1.00 83.56 114 ASP A CA 1
ATOM 842 C C . ASP A 1 114 ? -7.782 1.091 -26.996 1.00 83.56 114 ASP A C 1
ATOM 844 O O . ASP A 1 114 ? -8.368 0.486 -26.098 1.00 83.56 114 ASP A O 1
ATOM 848 N N . GLU A 1 115 ? -6.959 0.476 -27.847 1.00 83.88 115 GLU A N 1
ATOM 849 C CA . GLU A 1 115 ? -6.671 -0.963 -27.836 1.00 83.88 115 GLU A CA 1
ATOM 850 C C . GLU A 1 115 ? -5.948 -1.375 -26.547 1.00 83.88 115 GLU A C 1
ATOM 852 O O . GLU A 1 115 ? -6.381 -2.300 -25.860 1.00 83.88 115 GLU A O 1
ATOM 857 N N . ALA A 1 116 ? -4.904 -0.637 -26.153 1.00 80.12 116 ALA A N 1
ATOM 858 C CA . ALA A 1 116 ? -4.197 -0.880 -24.897 1.00 80.12 116 ALA A CA 1
ATOM 859 C C . ALA A 1 116 ? -5.131 -0.746 -23.678 1.00 80.12 116 ALA A C 1
ATOM 861 O O . ALA A 1 116 ? -5.080 -1.561 -22.757 1.00 80.12 116 ALA A O 1
ATOM 862 N N . THR A 1 117 ? -6.023 0.249 -23.691 1.00 77.56 117 THR A N 1
ATOM 863 C CA . THR A 1 117 ? -6.999 0.477 -22.615 1.00 77.56 117 THR A CA 1
ATOM 864 C C . THR A 1 117 ? -8.024 -0.653 -22.530 1.00 77.56 117 THR A C 1
ATOM 866 O O . THR A 1 117 ? -8.371 -1.086 -21.429 1.00 77.56 117 THR A O 1
ATOM 869 N N . ALA A 1 118 ? -8.502 -1.154 -23.671 1.00 80.62 118 ALA A N 1
ATOM 870 C CA . ALA A 1 118 ? -9.423 -2.285 -23.722 1.00 80.62 118 ALA A CA 1
ATOM 871 C C . ALA A 1 118 ? -8.789 -3.559 -23.134 1.00 80.62 118 ALA A C 1
ATOM 873 O O . ALA A 1 118 ? -9.413 -4.222 -22.303 1.00 80.62 118 ALA A O 1
ATOM 874 N N . ILE A 1 119 ? -7.529 -3.846 -23.484 1.00 75.69 119 ILE A N 1
ATOM 875 C CA . ILE A 1 119 ? -6.781 -5.001 -22.963 1.00 75.69 119 ILE A CA 1
ATOM 876 C C . ILE A 1 119 ? -6.574 -4.885 -21.444 1.00 75.69 119 ILE A C 1
ATOM 878 O O . ILE A 1 119 ? -6.870 -5.828 -20.708 1.00 75.69 119 ILE A O 1
ATOM 882 N N . SER A 1 120 ? -6.147 -3.724 -20.934 1.00 70.69 120 SER A N 1
ATOM 883 C CA . SER A 1 120 ? -5.990 -3.520 -19.483 1.00 70.69 120 SER A CA 1
ATOM 884 C C . SER A 1 120 ? -7.300 -3.671 -18.709 1.00 70.69 120 SER A C 1
ATOM 886 O O . SER A 1 120 ? -7.295 -4.187 -17.593 1.00 70.69 120 SER A O 1
ATOM 888 N N . ARG A 1 121 ? -8.434 -3.236 -19.276 1.00 68.56 121 ARG A N 1
ATOM 889 C CA . ARG A 1 121 ? -9.745 -3.374 -18.621 1.00 68.56 121 ARG A CA 1
ATOM 890 C C . ARG A 1 121 ? -10.175 -4.830 -18.481 1.00 68.56 121 ARG A C 1
ATOM 892 O O . ARG A 1 121 ? -10.719 -5.183 -17.442 1.00 68.56 121 ARG A O 1
ATOM 899 N N . ALA A 1 122 ? -9.909 -5.671 -19.479 1.00 69.25 122 ALA A N 1
ATOM 900 C CA . ALA A 1 122 ? -10.190 -7.104 -19.393 1.00 69.25 122 ALA A CA 1
ATOM 901 C C . ALA A 1 122 ? -9.366 -7.783 -18.282 1.00 69.25 122 ALA A C 1
ATOM 903 O O . ALA A 1 122 ? -9.892 -8.609 -17.543 1.00 69.25 122 ALA A O 1
ATOM 904 N N . SER A 1 123 ? -8.116 -7.345 -18.083 1.00 65.31 123 SER A N 1
ATOM 905 C CA . SER A 1 123 ? -7.234 -7.859 -17.024 1.00 65.31 123 SER A CA 1
ATOM 906 C C . SER A 1 123 ? -7.790 -7.654 -15.608 1.00 65.31 123 SER A C 1
ATOM 908 O O . SER A 1 123 ? -7.424 -8.385 -14.694 1.00 65.31 123 SER A O 1
ATOM 910 N N . LEU A 1 124 ? -8.677 -6.673 -15.402 1.00 59.75 124 LEU A N 1
ATOM 911 C CA . LEU A 1 124 ? -9.245 -6.383 -14.083 1.00 59.75 124 LEU A CA 1
ATOM 912 C C . LEU A 1 124 ? -10.189 -7.463 -13.576 1.00 59.75 124 LEU A C 1
ATOM 914 O O . LEU A 1 124 ? -10.184 -7.760 -12.383 1.00 59.75 124 LEU A O 1
ATOM 918 N N . ALA A 1 125 ? -10.996 -8.027 -14.473 1.00 61.47 125 ALA A N 1
ATOM 919 C CA . ALA A 1 125 ? -11.924 -9.092 -14.121 1.00 61.47 125 ALA A CA 1
ATOM 920 C C . ALA A 1 125 ? -11.160 -10.365 -13.726 1.00 61.47 125 ALA A C 1
ATOM 922 O O . ALA A 1 125 ? -11.491 -10.989 -12.720 1.00 61.47 125 ALA A O 1
ATOM 923 N N . ASP A 1 126 ? -10.091 -10.679 -14.461 1.00 63.94 126 ASP A N 1
ATOM 924 C CA . ASP A 1 126 ? -9.255 -11.855 -14.210 1.00 63.94 126 ASP A CA 1
ATOM 925 C C . ASP A 1 126 ? -8.433 -11.707 -12.919 1.00 63.94 126 ASP A C 1
ATOM 927 O O . ASP A 1 126 ? -8.430 -12.605 -12.079 1.00 63.94 126 ASP A O 1
ATOM 931 N N . GLN A 1 127 ? -7.820 -10.540 -12.685 1.00 61.03 127 GLN A N 1
ATOM 932 C CA . GLN A 1 127 ? -7.064 -10.266 -11.452 1.00 61.03 127 GLN A CA 1
ATOM 933 C C . GLN A 1 127 ? -7.940 -10.334 -10.190 1.00 61.03 127 GLN A C 1
ATOM 935 O O . GLN A 1 127 ? -7.467 -10.729 -9.127 1.00 61.03 127 GLN A O 1
ATOM 940 N N . ALA A 1 128 ? -9.218 -9.956 -10.287 1.00 60.59 128 ALA A N 1
ATOM 941 C CA . ALA A 1 128 ? -10.160 -10.096 -9.178 1.00 60.59 128 ALA A CA 1
ATOM 942 C C . ALA A 1 128 ? -10.547 -11.563 -8.909 1.00 60.59 128 ALA A C 1
ATOM 944 O O . ALA A 1 128 ? -10.925 -11.896 -7.786 1.00 60.59 128 ALA A O 1
ATOM 945 N N . ALA A 1 129 ? -10.468 -12.434 -9.920 1.00 63.69 129 ALA A N 1
ATOM 946 C CA . ALA A 1 129 ? -10.768 -13.857 -9.792 1.00 63.69 129 ALA A CA 1
ATOM 947 C C . ALA A 1 129 ? -9.612 -14.652 -9.162 1.00 63.69 129 ALA A C 1
ATOM 949 O O . ALA A 1 129 ? -9.879 -15.566 -8.391 1.00 63.69 129 ALA A O 1
ATOM 950 N N . GLU A 1 130 ? -8.355 -14.275 -9.420 1.00 57.91 130 GLU A N 1
ATOM 951 C CA . GLU A 1 130 ? -7.155 -14.890 -8.813 1.00 57.91 130 GLU A CA 1
ATOM 952 C C . GLU A 1 130 ? -7.026 -14.648 -7.296 1.00 57.91 130 GLU A C 1
ATOM 954 O O . GLU A 1 130 ? -6.221 -15.288 -6.625 1.00 57.91 130 GLU A O 1
ATOM 959 N N . LEU A 1 131 ? -7.808 -13.713 -6.749 1.00 51.03 131 LEU A N 1
ATOM 960 C CA . LEU A 1 131 ? -7.846 -13.381 -5.323 1.00 51.03 131 LEU A CA 1
ATOM 961 C C . LEU A 1 131 ? -8.819 -14.251 -4.500 1.00 51.03 131 LEU A C 1
ATOM 963 O O . LEU A 1 131 ? -8.927 -14.036 -3.291 1.00 51.03 131 LEU A O 1
ATOM 967 N N . LYS A 1 132 ? -9.546 -15.182 -5.132 1.00 43.28 132 LYS A N 1
ATOM 968 C CA . LYS A 1 132 ? -10.461 -16.135 -4.476 1.00 43.28 132 LYS A CA 1
ATOM 969 C C . LYS A 1 132 ? -9.827 -17.512 -4.336 1.00 43.28 132 LYS A C 1
ATOM 971 O O . LYS A 1 132 ? -10.135 -18.162 -3.314 1.00 43.28 132 LYS A O 1
#

pLDDT: mean 87.08, std 13.43, range [43.28, 98.69]

Secondary structure (DSSP, 8-state):
-PPPPEEEETTEEEESS-EE-HHHHT--SS-HHHHHHHHHH--HHHHHHHHHHHHHTT--EEEEES-HHHHHHHHHHHHHHS-PPEEEEE--TT--STT-HHHHHHHHHTT-HHHHHHHHHHHHHHHHHTT-

Foldseek 3Di:
DDAADWDDDPRDIFHPDAAECCQQCQVPVPDPVSSVVSNVVNALLNLLVVVLVCVVNNGQEYEEEPDPRPVSNQVNNCVVNVHGGHYRHDQPLQDFPVPCNVVLVVCVVVVVVVSSNVRSVVRVVVVVVVVD

Radius of gyration: 16.86 Å; chains: 1; bounding box: 41×30×50 Å

Sequence (132 aa):
MSAFPSLTIEGVTISRVICGTNALLGYSHVSAGRDAWAREYFTAQRIARVFARCQELGVNAVMGPLHSRLAEALDETARLTGQAMVWVATTAADRAPAGQLDALQAARAAGRVDEATAISRASLADQAAELK